Protein AF-A0A0Q8PP87-F1 (afdb_monomer_lite)

Secondary structure (DSSP, 8-state):
-HHHHHHHHHHTT------S--PPPPEEEEEE-TT-PEEEEEE----PPP------SEEEEEHHHHHSTTHHHHHHHHHHHHHHTTPEEEEE----GGG--SHHHHHHHHHHHHHT-SEE---THHHHHHHHHHHHHHHHHTSTT-PPPPHHHHHHHHH-

Radius of gyration: 19.59 Å; chains: 1; bounding box: 60×40×49 Å

Structure (mmCIF, N/CA/C/O backbone):
data_AF-A0A0Q8PP87-F1
#
_entry.id   AF-A0A0Q8PP87-F1
#
loop_
_atom_site.group_PDB
_atom_site.id
_atom_site.type_symbol
_atom_site.label_atom_id
_atom_site.label_alt_id
_atom_site.label_comp_id
_atom_site.label_asym_id
_atom_site.label_entity_id
_atom_site.label_seq_id
_atom_site.pdbx_PDB_ins_code
_atom_site.Cartn_x
_atom_site.Cartn_y
_atom_site.Cartn_z
_atom_site.occupancy
_atom_site.B_iso_or_equiv
_atom_site.auth_seq_id
_atom_site.auth_comp_id
_atom_site.auth_asym_id
_atom_site.auth_atom_id
_atom_site.pdbx_PDB_model_num
ATOM 1 N N . MET A 1 1 ? -18.058 13.492 -3.320 1.00 86.31 1 MET A N 1
ATOM 2 C CA . MET A 1 1 ? -17.507 12.148 -3.613 1.00 86.31 1 MET A CA 1
ATOM 3 C C . MET A 1 1 ? -17.195 11.383 -2.327 1.00 86.31 1 MET A C 1
ATOM 5 O O . MET A 1 1 ? -17.739 10.303 -2.150 1.00 86.31 1 MET A O 1
ATOM 9 N N . GLY A 1 2 ? -16.408 11.940 -1.399 1.00 90.06 2 GLY A N 1
ATOM 10 C CA . GLY A 1 2 ? -16.065 11.284 -0.126 1.00 90.06 2 GLY A CA 1
ATOM 11 C C . GLY A 1 2 ? -17.263 10.808 0.704 1.00 90.06 2 GLY A C 1
ATOM 12 O O . GLY A 1 2 ? -17.247 9.681 1.194 1.00 90.06 2 GLY A O 1
ATOM 13 N N . ASP A 1 3 ? -18.342 11.594 0.779 1.00 91.56 3 ASP A N 1
ATOM 14 C CA . ASP A 1 3 ? -19.563 11.179 1.487 1.00 91.56 3 ASP A CA 1
ATOM 15 C C . ASP A 1 3 ? -20.239 9.959 0.856 1.00 91.56 3 ASP A C 1
ATOM 17 O O . ASP A 1 3 ? -20.751 9.107 1.578 1.00 91.56 3 ASP A O 1
ATOM 21 N N . LEU A 1 4 ? -20.183 9.822 -0.475 1.00 94.62 4 LEU A N 1
ATOM 22 C CA . LEU A 1 4 ? -20.712 8.649 -1.178 1.00 94.62 4 LEU A CA 1
ATOM 23 C C . LEU A 1 4 ? -19.906 7.395 -0.826 1.00 94.62 4 LEU A C 1
ATOM 25 O O . LEU A 1 4 ? -20.490 6.357 -0.524 1.00 94.62 4 LEU A O 1
ATOM 29 N N . ILE A 1 5 ? -18.572 7.501 -0.791 1.00 93.88 5 ILE A N 1
ATOM 30 C CA . ILE A 1 5 ? -17.685 6.400 -0.381 1.00 93.88 5 ILE A CA 1
ATOM 31 C C . ILE A 1 5 ? -17.968 6.013 1.074 1.00 93.88 5 ILE A C 1
ATOM 33 O O . ILE A 1 5 ? -18.137 4.834 1.387 1.00 93.88 5 ILE A O 1
ATOM 37 N N . ARG A 1 6 ? -18.079 7.000 1.970 1.00 93.88 6 ARG A N 1
ATOM 38 C CA . ARG A 1 6 ? -18.366 6.771 3.391 1.00 93.88 6 ARG A CA 1
ATOM 39 C C . ARG A 1 6 ? -19.735 6.125 3.597 1.00 93.88 6 ARG A C 1
ATOM 41 O O . ARG A 1 6 ? -19.846 5.198 4.397 1.00 93.88 6 ARG A O 1
ATOM 48 N N . ALA A 1 7 ? -20.763 6.597 2.893 1.00 95.94 7 ALA A N 1
ATOM 49 C CA . ALA A 1 7 ? -22.103 6.023 2.944 1.00 95.94 7 ALA A CA 1
ATOM 50 C C . ALA A 1 7 ? -22.102 4.574 2.444 1.00 95.94 7 ALA A C 1
ATOM 52 O O . ALA A 1 7 ? -22.665 3.705 3.107 1.00 95.94 7 ALA A O 1
ATOM 53 N N . HIS A 1 8 ? -21.403 4.298 1.341 1.00 97.19 8 HIS A N 1
ATOM 54 C CA . HIS A 1 8 ? -21.268 2.947 0.807 1.00 97.19 8 HIS A CA 1
ATOM 55 C C . HIS A 1 8 ? -20.576 2.000 1.800 1.00 97.19 8 HIS A C 1
ATOM 57 O O . HIS A 1 8 ? -21.132 0.954 2.134 1.00 97.19 8 HI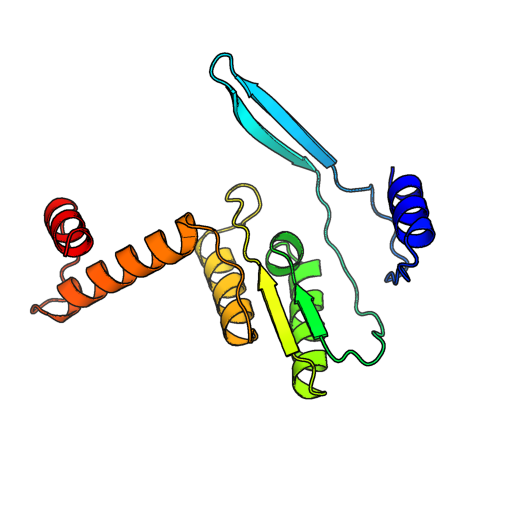S A O 1
ATOM 63 N N . LEU A 1 9 ? -19.423 2.395 2.351 1.00 96.38 9 LEU A N 1
ATOM 64 C CA . LEU A 1 9 ? -18.703 1.613 3.364 1.00 96.38 9 LEU A CA 1
ATOM 65 C C . LEU A 1 9 ? -19.585 1.320 4.585 1.00 96.38 9 LEU A C 1
ATOM 67 O O . LEU A 1 9 ? -19.705 0.170 5.006 1.00 96.38 9 LEU A O 1
ATOM 71 N N . ARG A 1 10 ? -20.272 2.338 5.112 1.00 96.81 10 ARG A N 1
ATOM 72 C CA . ARG A 1 10 ? -21.193 2.175 6.246 1.00 96.81 10 ARG A CA 1
ATOM 73 C C . ARG A 1 10 ? -22.365 1.252 5.916 1.00 96.81 10 ARG A C 1
ATOM 75 O O . ARG A 1 10 ? -22.730 0.436 6.754 1.00 96.81 10 ARG A O 1
ATOM 82 N N . SER A 1 11 ? -22.919 1.336 4.703 1.00 97.50 11 SER A N 1
ATOM 83 C CA . SER A 1 11 ? -23.997 0.440 4.254 1.00 97.50 11 SER A CA 1
ATOM 84 C C . SER A 1 11 ? -23.562 -1.028 4.197 1.00 97.50 11 SER A C 1
ATOM 86 O O . SER A 1 11 ? -24.375 -1.918 4.420 1.00 97.50 11 SER A O 1
ATOM 88 N N . ALA A 1 12 ? -22.266 -1.278 3.986 1.00 97.62 12 ALA A N 1
ATOM 89 C CA . ALA A 1 12 ? -21.656 -2.604 4.029 1.00 97.62 12 ALA A CA 1
ATOM 90 C C . ALA A 1 12 ? -21.232 -3.040 5.450 1.00 97.62 12 ALA A C 1
ATOM 92 O O . ALA A 1 12 ? -20.561 -4.057 5.605 1.00 97.62 12 ALA A O 1
ATOM 93 N N . GLY A 1 13 ? -21.584 -2.274 6.490 1.00 97.12 13 GLY A N 1
ATOM 94 C CA . GLY A 1 13 ? -21.220 -2.568 7.879 1.00 97.12 13 GLY A CA 1
ATOM 95 C C . GLY A 1 13 ? -19.778 -2.207 8.249 1.00 97.12 13 GLY A C 1
ATOM 96 O O . GLY A 1 13 ? -19.284 -2.654 9.283 1.00 97.12 13 GLY A O 1
ATOM 97 N N . VAL A 1 14 ? -19.084 -1.405 7.432 1.00 97.00 14 VAL A N 1
ATOM 98 C CA . VAL A 1 14 ? -17.709 -0.971 7.715 1.00 97.00 14 VAL A CA 1
ATOM 99 C C . VAL A 1 14 ? -17.712 0.250 8.633 1.00 97.00 14 VAL A C 1
ATOM 101 O O . VAL A 1 14 ? -18.225 1.320 8.288 1.00 97.00 14 VAL A O 1
ATOM 104 N N . SER A 1 15 ? -17.058 0.114 9.786 1.00 93.81 15 SER A N 1
ATOM 105 C CA . SER A 1 15 ? -16.717 1.241 10.654 1.00 93.81 15 SER A CA 1
ATOM 106 C C . SER A 1 15 ? -15.573 2.045 10.041 1.00 93.81 15 SER A C 1
ATOM 108 O O . SER A 1 15 ? -14.454 1.553 9.912 1.00 93.81 15 SER A O 1
ATOM 110 N N . VAL A 1 16 ? -15.853 3.293 9.666 1.00 91.88 16 VAL A N 1
ATOM 111 C CA . VAL A 1 16 ? -14.859 4.207 9.088 1.00 91.88 16 VAL A CA 1
ATOM 112 C C . VAL A 1 16 ? -14.281 5.089 10.188 1.00 91.88 16 VAL A C 1
ATOM 114 O O . VAL A 1 16 ? -14.998 5.926 10.737 1.00 91.88 16 VAL A O 1
ATOM 117 N N . LEU A 1 17 ? -12.990 4.918 10.466 1.00 90.19 17 LEU A N 1
ATOM 118 C CA . LEU A 1 17 ? -12.210 5.772 11.361 1.00 90.19 17 LEU A CA 1
ATOM 119 C C . LEU A 1 17 ? -11.422 6.793 10.535 1.00 90.19 17 LEU A C 1
ATOM 121 O O . LEU A 1 17 ? -10.900 6.455 9.473 1.00 90.19 17 LEU A O 1
ATOM 125 N N . THR A 1 18 ? -11.358 8.034 11.009 1.00 88.56 18 THR A N 1
ATOM 126 C CA . THR A 1 18 ? -10.627 9.136 10.367 1.00 88.56 18 THR A CA 1
ATOM 127 C C . THR A 1 18 ? -9.828 9.919 11.398 1.00 88.56 18 THR A C 1
ATOM 129 O O . THR A 1 18 ? -10.108 9.834 12.588 1.00 88.56 18 THR A O 1
ATOM 132 N N . ASP A 1 19 ? -8.858 10.700 10.937 1.00 88.25 19 ASP A N 1
ATOM 133 C CA . ASP A 1 19 ? -8.069 11.662 11.723 1.00 88.25 19 ASP A CA 1
ATOM 134 C C . ASP A 1 19 ? -8.680 13.084 11.708 1.00 88.25 19 ASP A C 1
ATOM 136 O O . ASP A 1 19 ? -7.990 14.100 11.871 1.00 88.25 19 ASP A O 1
ATOM 140 N N . ASP A 1 20 ? -9.986 13.131 11.430 1.00 86.19 20 ASP A N 1
ATOM 141 C CA . ASP A 1 20 ? -10.839 14.312 11.280 1.00 86.19 20 ASP A CA 1
ATOM 142 C C . ASP A 1 20 ? -10.367 15.337 10.233 1.00 86.19 20 ASP A C 1
ATOM 144 O O . ASP A 1 20 ? -10.883 16.454 10.165 1.00 86.19 20 ASP A O 1
ATOM 148 N N . GLN A 1 21 ? -9.417 14.963 9.369 1.00 85.62 21 GLN A N 1
ATOM 149 C CA . GLN A 1 21 ? -9.111 15.718 8.158 1.00 85.62 21 GLN A CA 1
ATOM 150 C C . GLN A 1 21 ? -10.198 15.476 7.098 1.00 85.62 21 GLN A C 1
ATOM 152 O O . GLN A 1 21 ? -10.802 14.403 7.015 1.00 85.62 21 GLN A O 1
ATOM 157 N N . ALA A 1 22 ? -10.420 16.478 6.248 1.00 85.44 22 ALA A N 1
ATOM 158 C CA . ALA A 1 22 ? -11.335 16.387 5.113 1.00 85.44 22 ALA A CA 1
ATOM 159 C C . ALA A 1 22 ? -10.724 17.007 3.840 1.00 85.44 22 ALA A C 1
ATOM 161 O O . ALA A 1 22 ? -11.296 17.954 3.294 1.00 85.44 22 ALA A O 1
ATOM 162 N N . PRO A 1 23 ? -9.557 16.519 3.366 1.00 87.88 23 PRO A N 1
ATOM 163 C CA . PRO A 1 23 ? -9.014 16.961 2.089 1.00 87.88 23 PRO A CA 1
ATOM 164 C C . PRO A 1 23 ? -9.946 16.542 0.937 1.00 87.88 23 PRO A C 1
ATOM 166 O O . PRO A 1 23 ? -10.823 15.680 1.117 1.00 87.88 23 PRO A O 1
ATOM 169 N N . PRO A 1 24 ? -9.773 17.121 -0.266 1.00 91.19 24 PRO A N 1
ATOM 170 C CA . PRO A 1 24 ? -10.479 16.667 -1.455 1.00 91.19 24 PRO A CA 1
ATOM 171 C C . PRO A 1 24 ? -10.357 15.151 -1.628 1.00 91.19 24 PRO A C 1
ATOM 173 O O . PRO A 1 24 ? -9.302 14.557 -1.421 1.00 91.19 24 PRO A O 1
ATOM 176 N N . THR A 1 25 ? -11.462 14.504 -2.000 1.00 91.56 25 THR A N 1
ATOM 177 C CA . THR A 1 25 ? -11.457 13.053 -2.222 1.00 91.56 25 THR A CA 1
ATOM 178 C C . THR A 1 25 ? -10.500 12.715 -3.367 1.00 91.56 25 THR A C 1
ATOM 180 O O . THR A 1 25 ? -10.686 13.286 -4.443 1.00 91.56 25 THR A O 1
ATOM 183 N N . PRO A 1 26 ? -9.546 11.782 -3.179 1.00 91.88 26 PRO A N 1
ATOM 184 C CA . PRO A 1 26 ? -8.634 11.375 -4.238 1.00 91.88 26 PRO A CA 1
ATOM 185 C C . PRO A 1 26 ? -9.369 10.934 -5.506 1.00 91.88 26 PRO A C 1
ATOM 187 O O . PRO A 1 26 ? -10.364 10.204 -5.430 1.00 91.88 26 PRO A O 1
ATOM 190 N N . THR A 1 27 ? -8.867 11.347 -6.668 1.00 92.50 27 THR A N 1
ATOM 191 C CA . THR A 1 27 ? -9.399 10.947 -7.975 1.00 92.50 27 THR A CA 1
ATOM 192 C C . THR A 1 27 ? -8.317 10.310 -8.839 1.00 92.50 27 THR A C 1
ATOM 194 O O . THR A 1 27 ? -7.127 10.607 -8.726 1.00 92.50 27 THR A O 1
ATOM 197 N N . ALA A 1 28 ? -8.752 9.400 -9.706 1.00 89.94 28 ALA A N 1
ATOM 198 C CA . ALA A 1 28 ? -7.933 8.807 -10.748 1.00 89.94 28 ALA A CA 1
ATOM 199 C C . ALA A 1 28 ? -8.701 8.905 -12.066 1.00 89.94 28 ALA A C 1
ATOM 201 O O . ALA A 1 28 ? -9.839 8.438 -12.151 1.00 89.94 28 ALA A O 1
ATOM 202 N N . ILE A 1 29 ? -8.090 9.520 -13.071 1.00 90.12 29 ILE A N 1
ATOM 203 C CA . ILE A 1 29 ? -8.619 9.590 -14.431 1.00 90.12 29 ILE A CA 1
ATOM 204 C C . ILE A 1 29 ? -7.912 8.509 -15.238 1.00 90.12 29 ILE A C 1
ATOM 206 O O . ILE A 1 29 ? -6.686 8.407 -15.216 1.00 90.12 29 ILE A O 1
ATOM 210 N N . VAL A 1 30 ? -8.699 7.681 -15.920 1.00 90.44 30 VAL A N 1
ATOM 211 C CA . VAL A 1 30 ? -8.193 6.613 -16.781 1.00 90.44 30 VAL A CA 1
ATOM 212 C C . VAL A 1 30 ? -8.549 6.949 -18.217 1.00 90.44 30 VAL A C 1
ATOM 214 O O . VAL A 1 30 ? -9.728 7.090 -18.541 1.00 90.44 30 VAL A O 1
ATOM 217 N N . THR A 1 31 ? -7.536 7.036 -19.071 1.00 90.88 31 THR A N 1
ATOM 218 C CA . THR A 1 31 ? -7.696 7.246 -20.512 1.00 90.88 31 THR A CA 1
ATOM 219 C C . THR A 1 31 ? -7.257 5.985 -21.235 1.00 90.88 31 THR A C 1
ATOM 221 O O . THR A 1 31 ? -6.180 5.462 -20.962 1.00 90.88 31 THR A O 1
ATOM 224 N N . LEU A 1 32 ? -8.090 5.486 -22.145 1.00 92.75 32 LEU A N 1
ATOM 225 C CA . LEU A 1 32 ? -7.776 4.323 -22.973 1.00 92.75 32 LEU A CA 1
ATOM 226 C C . LEU A 1 32 ? -7.384 4.792 -24.376 1.00 92.75 32 LEU A C 1
ATOM 228 O O . LEU A 1 32 ? -8.078 5.631 -24.951 1.00 92.75 32 LEU A O 1
ATOM 232 N N . ASP A 1 33 ? -6.289 4.262 -24.918 1.00 90.75 33 ASP A N 1
ATOM 233 C CA . ASP A 1 33 ? -5.944 4.456 -26.329 1.00 90.75 33 ASP A CA 1
ATOM 234 C C . ASP A 1 33 ? -6.768 3.529 -27.250 1.00 90.75 33 ASP A C 1
ATOM 236 O O . ASP A 1 33 ? -7.508 2.652 -26.796 1.00 90.75 33 ASP A O 1
ATOM 240 N N . GLU A 1 34 ? -6.622 3.695 -28.567 1.00 90.25 34 GLU A N 1
ATOM 241 C CA . GLU A 1 34 ? -7.315 2.881 -29.583 1.00 90.25 34 GLU A CA 1
ATOM 242 C C . GLU A 1 34 ? -6.988 1.376 -29.504 1.00 90.25 34 GLU A C 1
ATOM 244 O O . GLU A 1 34 ? -7.701 0.552 -30.077 1.00 90.25 34 GLU A O 1
ATOM 249 N N . ARG A 1 35 ? -5.915 0.999 -28.798 1.00 90.88 35 ARG A N 1
ATOM 250 C CA . ARG A 1 35 ? -5.475 -0.388 -28.582 1.00 90.88 35 ARG A CA 1
ATOM 251 C C . ARG A 1 35 ? -5.916 -0.935 -27.220 1.00 90.88 35 ARG A C 1
ATOM 253 O O . ARG A 1 35 ? -5.611 -2.086 -26.908 1.00 90.88 35 ARG A O 1
ATOM 260 N N . GLY A 1 36 ? -6.631 -0.141 -26.420 1.00 83.44 36 GLY A N 1
ATOM 261 C CA . GLY A 1 36 ? -7.069 -0.495 -25.071 1.00 83.44 36 GLY A CA 1
ATOM 262 C C . GLY A 1 36 ? -5.990 -0.338 -23.994 1.00 83.44 36 GLY A C 1
ATOM 263 O O . GLY A 1 36 ? -6.193 -0.800 -22.869 1.00 83.44 36 GLY A O 1
ATOM 264 N N . SER A 1 37 ? -4.856 0.301 -24.296 1.00 85.75 37 SER A N 1
ATOM 265 C CA . SER A 1 37 ? -3.831 0.608 -23.293 1.00 85.75 37 SER A CA 1
ATOM 266 C C . SER A 1 37 ? -4.318 1.733 -22.384 1.00 85.75 37 SER A C 1
ATOM 268 O O . SER A 1 37 ? -4.782 2.766 -22.861 1.00 85.75 37 SER A O 1
ATOM 270 N N . ALA A 1 38 ? -4.185 1.549 -21.071 1.00 85.38 38 ALA A N 1
ATOM 271 C CA . ALA A 1 38 ? -4.633 2.521 -20.080 1.00 85.38 38 ALA A CA 1
ATOM 272 C C . ALA A 1 38 ? -3.504 3.461 -19.632 1.00 85.38 38 ALA A C 1
ATOM 274 O O . ALA A 1 38 ? -2.480 3.008 -19.116 1.00 85.38 38 ALA A O 1
ATOM 275 N N . ALA A 1 39 ? -3.734 4.767 -19.763 1.00 83.44 39 ALA A N 1
ATOM 276 C CA . ALA A 1 39 ? -2.985 5.826 -19.099 1.00 83.44 39 ALA A CA 1
ATOM 277 C C . ALA A 1 39 ? -3.751 6.297 -17.857 1.00 83.44 39 ALA A C 1
ATOM 279 O O . ALA A 1 39 ? -4.982 6.353 -17.864 1.00 83.44 39 ALA A O 1
ATOM 280 N N . TYR A 1 40 ? -3.021 6.628 -16.793 1.00 82.94 40 TYR A N 1
ATOM 281 C CA . TYR A 1 40 ? -3.597 7.014 -15.509 1.00 82.94 40 TYR A CA 1
ATOM 282 C C . TYR A 1 40 ? -3.044 8.361 -15.065 1.00 82.94 40 TYR A C 1
ATOM 284 O O . TYR A 1 40 ? -1.828 8.541 -15.013 1.00 82.94 40 TYR A O 1
ATOM 292 N N . GLU A 1 41 ? -3.939 9.260 -14.682 1.00 87.19 41 GLU A N 1
ATOM 293 C CA . GLU A 1 41 ? -3.618 10.517 -14.014 1.00 87.19 41 GLU A CA 1
ATOM 294 C C . GLU A 1 41 ? -4.249 10.504 -12.622 1.00 87.19 41 GLU A C 1
ATOM 296 O O . GLU A 1 41 ? -5.404 10.105 -12.456 1.00 87.19 41 GLU A O 1
ATOM 301 N N . PHE A 1 42 ? -3.486 10.901 -11.609 1.00 87.81 42 PHE A N 1
ATOM 302 C CA . PHE A 1 42 ? -3.889 10.794 -10.214 1.00 87.81 42 PHE A CA 1
ATOM 303 C C . PHE A 1 42 ? -3.833 12.161 -9.539 1.00 87.81 42 PHE A C 1
ATOM 305 O O . PHE A 1 42 ? -2.788 12.806 -9.537 1.00 87.81 42 PHE A O 1
ATOM 312 N N . ALA A 1 43 ? -4.933 12.563 -8.903 1.00 90.00 43 ALA A N 1
ATOM 313 C CA . ALA A 1 43 ? -4.965 13.692 -7.982 1.00 90.00 43 ALA A CA 1
ATOM 314 C C . ALA A 1 43 ? -5.224 13.143 -6.577 1.00 90.00 43 ALA A C 1
ATOM 316 O O . ALA A 1 43 ? -6.353 12.798 -6.219 1.00 90.00 43 ALA A O 1
ATOM 317 N N . ILE A 1 44 ? -4.148 12.982 -5.806 1.00 89.44 44 ILE A N 1
ATOM 318 C CA . ILE A 1 44 ? -4.172 12.327 -4.497 1.00 89.44 44 ILE A CA 1
ATOM 319 C C . ILE A 1 44 ? -3.408 13.189 -3.504 1.00 89.44 44 ILE A C 1
ATOM 321 O O . ILE A 1 44 ? -2.236 13.489 -3.708 1.00 89.44 44 ILE A O 1
ATOM 325 N N . GLU A 1 45 ? -4.066 13.516 -2.398 1.00 89.25 45 GLU A N 1
ATOM 326 C CA . GLU A 1 45 ? -3.423 14.027 -1.196 1.00 89.25 45 GLU A CA 1
ATOM 327 C C . GLU A 1 45 ? -3.502 12.946 -0.115 1.00 89.25 45 GLU A C 1
ATOM 329 O O . GLU A 1 45 ? -4.572 12.384 0.139 1.00 89.25 45 GLU A O 1
ATOM 334 N N . TRP A 1 46 ? -2.365 12.625 0.503 1.00 90.81 46 TRP A N 1
ATOM 335 C CA . TRP A 1 46 ? -2.292 11.640 1.577 1.00 90.81 46 TRP A CA 1
ATOM 336 C C . TRP A 1 46 ? -1.505 12.192 2.765 1.00 90.81 46 TRP A C 1
ATOM 338 O O . TRP A 1 46 ? -0.278 12.228 2.770 1.00 90.81 46 TRP A O 1
ATOM 348 N N . SER A 1 47 ? -2.244 12.620 3.786 1.00 91.50 47 SER A N 1
ATOM 349 C CA . SER A 1 47 ? -1.729 13.373 4.934 1.00 91.50 47 SER A CA 1
ATOM 350 C C . SER A 1 47 ? -2.215 12.811 6.276 1.00 91.50 47 SER A C 1
ATOM 352 O O . SER A 1 47 ? -2.379 13.554 7.239 1.00 91.50 47 SER A O 1
ATOM 354 N N . LEU A 1 48 ? -2.428 11.487 6.346 1.00 91.62 48 LEU A N 1
ATOM 355 C CA . LEU A 1 48 ? -2.923 10.802 7.544 1.00 91.62 48 LEU A CA 1
ATOM 356 C C . LEU A 1 48 ? -2.116 11.186 8.791 1.00 91.62 48 LEU A C 1
ATOM 358 O O . LEU A 1 48 ? -0.917 10.901 8.901 1.00 91.62 48 LEU A O 1
ATOM 362 N N . ARG A 1 49 ? -2.806 11.781 9.760 1.00 91.50 49 ARG A N 1
ATOM 363 C CA . ARG A 1 49 ? -2.276 12.075 11.090 1.00 91.50 49 ARG A CA 1
ATOM 364 C C . ARG A 1 49 ? -2.493 10.892 12.021 1.00 91.50 49 ARG A C 1
ATOM 366 O O . ARG A 1 49 ? -3.275 9.981 11.754 1.00 91.50 49 ARG A O 1
ATOM 373 N N . GLN A 1 50 ? -1.754 10.894 13.126 1.00 84.31 50 GLN A N 1
ATOM 374 C CA . GLN A 1 50 ? -1.844 9.834 14.120 1.00 84.31 50 GLN A CA 1
ATOM 375 C C . GLN A 1 50 ? -3.287 9.695 14.618 1.00 84.31 50 GLN A C 1
ATOM 377 O O . GLN A 1 50 ? -3.882 10.657 15.097 1.00 84.31 50 GLN A O 1
ATOM 382 N N . ALA A 1 51 ? -3.823 8.482 14.515 1.00 78.38 51 ALA A N 1
ATOM 383 C CA . ALA A 1 51 ? -5.176 8.150 14.926 1.00 78.38 51 ALA A CA 1
ATOM 384 C C . ALA A 1 51 ? -5.146 6.958 15.885 1.00 78.38 51 ALA A C 1
ATOM 386 O O . ALA A 1 51 ? -4.340 6.039 15.724 1.00 78.38 51 ALA A O 1
ATOM 387 N N . ALA A 1 52 ? -6.034 6.961 16.878 1.00 82.56 52 ALA A N 1
ATOM 388 C CA . ALA A 1 52 ? -6.231 5.799 17.732 1.00 82.56 52 ALA A CA 1
ATOM 389 C C . ALA A 1 52 ? -6.934 4.697 16.929 1.00 82.56 52 ALA A C 1
ATOM 391 O O . ALA A 1 52 ? -8.031 4.899 16.405 1.00 82.56 52 ALA A O 1
ATOM 392 N N . VAL A 1 53 ? -6.304 3.527 16.840 1.00 87.00 53 VAL A N 1
ATOM 393 C CA . VAL A 1 53 ? -6.857 2.357 16.151 1.00 87.00 53 VAL A CA 1
ATOM 394 C C . VAL A 1 53 ? -7.250 1.319 17.206 1.00 87.00 53 VAL A C 1
ATOM 396 O O . VAL A 1 53 ? -6.458 1.059 18.116 1.00 87.00 53 VAL A O 1
ATOM 399 N N . PRO A 1 54 ? -8.455 0.723 17.135 1.00 90.12 54 PRO A N 1
ATOM 400 C CA . PRO A 1 54 ? -8.834 -0.343 18.052 1.00 90.12 54 PRO A CA 1
ATOM 401 C C . PRO A 1 54 ? -7.920 -1.568 17.878 1.00 90.12 54 PRO A C 1
ATOM 403 O O . PRO A 1 54 ? -7.349 -1.767 16.801 1.00 90.12 54 PRO A O 1
ATOM 406 N N . PRO A 1 55 ? -7.806 -2.434 18.901 1.00 91.69 55 PRO A N 1
ATOM 407 C CA . PRO A 1 55 ? -7.098 -3.700 18.764 1.00 91.69 55 PRO A CA 1
ATOM 408 C C . PRO A 1 55 ? -7.628 -4.505 17.573 1.00 91.69 55 PRO A C 1
ATOM 410 O O . PRO A 1 55 ? -8.839 -4.643 17.391 1.00 91.69 55 PRO A O 1
ATOM 413 N N . ALA A 1 56 ? -6.718 -5.062 16.777 1.00 94.75 56 ALA A N 1
ATOM 414 C CA . ALA A 1 56 ? -7.059 -5.834 15.592 1.00 94.75 56 ALA A CA 1
ATOM 415 C C . ALA A 1 56 ? -6.247 -7.129 15.547 1.00 94.75 56 ALA A C 1
ATOM 417 O O . ALA A 1 56 ? -5.050 -7.138 15.817 1.00 94.75 56 ALA A O 1
ATOM 418 N N . ARG A 1 57 ? -6.894 -8.234 15.162 1.00 97.50 57 ARG A N 1
ATOM 419 C CA . ARG A 1 57 ? -6.208 -9.517 14.929 1.00 97.50 57 ARG A CA 1
ATOM 420 C C . ARG A 1 57 ? -5.483 -9.547 13.581 1.00 97.50 57 ARG A C 1
ATOM 422 O O . ARG A 1 57 ? -4.486 -10.248 13.435 1.00 97.50 57 ARG A O 1
ATOM 429 N N . TYR A 1 58 ? -5.983 -8.783 12.613 1.00 97.56 58 TYR A N 1
ATOM 430 C CA . TYR A 1 58 ? -5.451 -8.686 11.258 1.00 97.56 58 TYR A CA 1
ATOM 431 C C . TYR A 1 58 ? -5.419 -7.225 10.820 1.00 97.56 58 TYR A C 1
ATOM 433 O O . TYR A 1 58 ? -6.357 -6.479 11.096 1.00 97.56 58 TYR A O 1
ATOM 441 N N . VAL A 1 59 ? -4.369 -6.835 10.105 1.00 96.31 59 VAL A N 1
ATOM 442 C CA . VAL A 1 59 ? -4.232 -5.509 9.495 1.00 96.31 59 VAL A CA 1
ATOM 443 C C . VAL A 1 59 ? -3.765 -5.654 8.049 1.00 96.31 59 VAL A C 1
ATOM 445 O O . VAL A 1 59 ? -2.963 -6.534 7.723 1.00 96.31 59 VAL A O 1
ATOM 448 N N . HIS A 1 60 ? -4.297 -4.806 7.171 1.00 96.06 60 HIS A N 1
ATOM 449 C CA . HIS A 1 60 ? -3.916 -4.740 5.766 1.00 96.06 60 HIS A CA 1
ATOM 450 C C . HIS A 1 60 ? -3.428 -3.340 5.409 1.00 96.06 60 HIS A C 1
ATOM 452 O O . HIS A 1 60 ? -4.116 -2.364 5.703 1.00 96.06 60 HIS A O 1
ATOM 458 N N . LEU A 1 61 ? -2.280 -3.255 4.735 1.00 94.12 61 LEU A N 1
ATOM 459 C CA . LEU A 1 61 ? -1.778 -2.018 4.140 1.00 94.12 61 LEU A CA 1
ATOM 460 C C . LEU A 1 61 ? -1.734 -2.149 2.610 1.00 94.12 61 LEU A C 1
ATOM 462 O O . LEU A 1 61 ? -1.178 -3.105 2.064 1.00 94.12 61 LEU A O 1
ATOM 466 N N . GLY A 1 62 ? -2.339 -1.184 1.918 1.00 89.75 62 GLY A N 1
ATOM 467 C CA . GLY A 1 62 ? -2.286 -1.065 0.460 1.00 89.75 62 GLY A CA 1
ATOM 468 C C . GLY A 1 62 ? -1.138 -0.170 -0.016 1.00 89.75 62 GLY A C 1
ATOM 469 O O . GLY A 1 62 ? -0.545 0.564 0.771 1.00 89.75 62 GLY A O 1
ATOM 470 N N . SER A 1 63 ? -0.857 -0.201 -1.320 1.00 81.38 63 SER A N 1
ATOM 471 C CA . SER A 1 63 ? 0.313 0.449 -1.924 1.00 81.38 63 SER A CA 1
ATOM 472 C C . SER A 1 63 ? 0.417 1.949 -1.659 1.00 81.38 63 SER A C 1
ATOM 474 O O . SER A 1 63 ? 1.411 2.402 -1.101 1.00 81.38 63 SER A O 1
ATOM 476 N N . LEU A 1 64 ? -0.616 2.721 -2.001 1.00 84.88 64 LEU A N 1
ATOM 477 C CA . LEU A 1 64 ? -0.594 4.184 -1.890 1.00 84.88 64 LEU A CA 1
ATOM 478 C C . LEU A 1 64 ? -0.333 4.665 -0.467 1.00 84.88 64 LEU A C 1
ATOM 480 O O . LEU A 1 64 ? 0.484 5.554 -0.245 1.00 84.88 64 LEU A O 1
ATOM 484 N N . ALA A 1 65 ? -0.974 4.002 0.493 1.00 85.75 65 ALA A N 1
ATOM 485 C CA . ALA A 1 65 ? -0.812 4.292 1.906 1.00 85.75 65 ALA A CA 1
ATOM 486 C C . ALA A 1 65 ? 0.603 3.984 2.426 1.00 85.75 65 ALA A C 1
ATOM 488 O O . ALA A 1 65 ? 0.933 4.425 3.517 1.00 85.75 65 ALA A O 1
ATOM 489 N N . SER A 1 66 ? 1.426 3.231 1.682 1.00 88.25 66 SER A N 1
ATOM 490 C CA . SER A 1 66 ? 2.777 2.837 2.105 1.00 88.25 66 SER A CA 1
ATOM 491 C C . SER A 1 66 ? 3.908 3.730 1.594 1.00 88.25 66 SER A C 1
ATOM 493 O O . SER A 1 66 ? 4.992 3.681 2.174 1.00 88.25 66 SER A O 1
ATOM 495 N N . VAL A 1 67 ? 3.671 4.545 0.555 1.00 88.62 67 VAL A N 1
ATOM 496 C CA . VAL A 1 67 ? 4.744 5.283 -0.146 1.00 88.62 67 VAL A CA 1
ATOM 497 C C . VAL A 1 67 ? 4.514 6.785 -0.314 1.00 88.62 67 VAL A C 1
ATOM 499 O O . VAL A 1 67 ? 5.486 7.512 -0.474 1.00 88.62 67 VAL A O 1
ATOM 502 N N . LEU A 1 68 ? 3.268 7.272 -0.287 1.00 89.94 68 LEU A N 1
ATOM 503 C CA . LEU A 1 68 ? 3.010 8.708 -0.424 1.00 89.94 68 LEU A CA 1
ATOM 504 C C . LEU A 1 68 ? 3.244 9.425 0.910 1.00 89.94 68 LEU A C 1
ATOM 506 O O . LEU A 1 68 ? 2.515 9.223 1.875 1.00 89.94 68 LEU A O 1
ATOM 510 N N . GLU A 1 69 ? 4.260 10.272 0.991 1.00 90.38 69 GLU A N 1
ATOM 511 C CA . GLU A 1 69 ? 4.498 11.068 2.197 1.00 90.38 69 GLU A CA 1
ATOM 512 C C . GLU A 1 69 ? 3.622 12.336 2.225 1.00 90.38 69 GLU A C 1
ATOM 514 O O . GLU A 1 69 ? 3.274 12.862 1.164 1.00 90.38 69 GLU A O 1
ATOM 519 N N . PRO A 1 70 ? 3.244 12.843 3.420 1.00 91.50 70 PRO A N 1
ATOM 520 C CA . PRO A 1 70 ? 3.654 12.391 4.762 1.00 91.50 70 PRO A CA 1
ATOM 521 C C . PRO A 1 70 ? 2.772 11.292 5.383 1.00 91.50 70 PRO A C 1
ATOM 523 O O . PRO A 1 70 ? 3.080 10.782 6.461 1.00 91.50 70 PRO A O 1
ATOM 526 N N . GLY A 1 71 ? 1.636 10.944 4.769 1.00 93.12 71 GLY A N 1
ATOM 527 C CA . GLY A 1 71 ? 0.708 9.981 5.369 1.00 93.12 71 GLY A CA 1
ATOM 528 C C . GLY A 1 71 ? 1.283 8.563 5.478 1.00 93.12 71 GLY A C 1
ATOM 529 O O . GLY A 1 71 ? 0.844 7.778 6.327 1.00 93.12 71 GLY A O 1
ATOM 530 N N . ALA A 1 72 ? 2.250 8.216 4.626 1.00 93.06 72 ALA A N 1
ATOM 531 C CA . ALA A 1 72 ? 2.872 6.904 4.624 1.00 93.06 72 ALA A CA 1
ATOM 532 C C . ALA A 1 72 ? 3.696 6.630 5.887 1.00 93.06 72 ALA A C 1
ATOM 534 O O . ALA A 1 72 ? 3.555 5.540 6.447 1.00 93.06 72 ALA A O 1
ATOM 535 N N . ASP A 1 73 ? 4.453 7.601 6.413 1.00 93.31 73 ASP A N 1
ATOM 536 C CA . ASP A 1 73 ? 5.131 7.435 7.707 1.00 93.31 73 ASP A CA 1
ATOM 537 C C . ASP A 1 73 ? 4.149 7.055 8.826 1.00 93.31 73 ASP A C 1
ATOM 539 O O . ASP A 1 73 ? 4.351 6.064 9.538 1.00 93.31 73 ASP A O 1
ATOM 543 N N . THR A 1 74 ? 3.035 7.783 8.948 1.00 94.44 74 THR A N 1
ATOM 544 C CA . THR A 1 74 ? 2.011 7.486 9.959 1.00 94.44 74 THR A CA 1
ATOM 545 C C . THR A 1 74 ? 1.438 6.081 9.780 1.00 94.44 74 THR A C 1
ATOM 547 O O . THR A 1 74 ? 1.310 5.339 10.758 1.00 94.44 74 THR A O 1
ATOM 550 N N . ALA A 1 75 ? 1.128 5.680 8.546 1.00 94.06 75 ALA A N 1
ATOM 551 C CA . ALA A 1 75 ? 0.611 4.345 8.265 1.00 94.06 75 ALA A CA 1
ATOM 552 C C . ALA A 1 75 ? 1.620 3.244 8.644 1.00 94.06 75 ALA A C 1
ATOM 554 O O . ALA A 1 75 ? 1.240 2.256 9.281 1.00 94.06 75 ALA A O 1
ATOM 555 N N . ARG A 1 76 ? 2.911 3.425 8.326 1.00 93.75 76 ARG A N 1
ATOM 556 C CA . ARG A 1 76 ? 3.981 2.480 8.695 1.00 93.75 76 ARG A CA 1
ATOM 557 C C . ARG A 1 76 ? 4.183 2.415 10.213 1.00 93.75 76 ARG A C 1
ATOM 559 O O . ARG A 1 76 ? 4.357 1.318 10.753 1.00 93.75 76 ARG A O 1
ATOM 566 N N . ARG A 1 77 ? 4.084 3.539 10.936 1.00 94.06 77 ARG A N 1
ATOM 567 C CA . ARG A 1 77 ? 4.118 3.556 12.415 1.00 94.06 77 ARG A CA 1
ATOM 568 C C . ARG A 1 77 ? 2.955 2.773 13.029 1.00 94.06 77 ARG A C 1
ATOM 570 O O . ARG A 1 77 ? 3.205 1.893 13.854 1.00 94.06 77 ARG A O 1
ATOM 577 N N . LEU A 1 78 ? 1.723 3.010 12.572 1.00 93.31 78 LEU A N 1
ATOM 578 C CA . LEU A 1 78 ? 0.539 2.265 13.025 1.00 93.31 78 LEU A CA 1
ATOM 579 C C . LEU A 1 78 ? 0.665 0.763 12.738 1.00 93.31 78 LEU A C 1
ATOM 581 O O . LEU A 1 78 ? 0.334 -0.069 13.583 1.00 93.31 78 LEU A O 1
ATOM 585 N N . LEU A 1 79 ? 1.205 0.399 11.572 1.00 94.38 79 LEU A N 1
ATOM 586 C CA . LEU A 1 79 ? 1.454 -0.997 11.215 1.00 94.38 79 LEU A CA 1
ATOM 587 C C . LEU A 1 79 ? 2.431 -1.670 12.190 1.00 94.38 79 LEU A C 1
ATOM 589 O O . LEU A 1 79 ? 2.183 -2.791 12.641 1.00 94.38 79 LEU A O 1
ATOM 593 N N . ARG A 1 80 ? 3.525 -0.978 12.549 1.00 94.81 80 ARG A N 1
ATOM 594 C CA . ARG A 1 80 ? 4.503 -1.453 13.542 1.00 94.81 80 ARG A CA 1
ATOM 595 C C . ARG A 1 80 ? 3.866 -1.635 14.919 1.00 94.81 80 ARG A C 1
ATOM 597 O O . ARG A 1 80 ? 4.152 -2.628 15.586 1.00 94.81 80 ARG A O 1
ATOM 604 N N . GLU A 1 81 ? 3.023 -0.703 15.350 1.00 94.69 81 GLU A N 1
ATOM 605 C CA . GLU A 1 81 ? 2.312 -0.780 16.633 1.00 94.69 81 GLU A CA 1
ATOM 606 C C . GLU A 1 81 ? 1.348 -1.970 16.682 1.00 94.69 81 GLU A C 1
ATOM 608 O O . GLU A 1 81 ? 1.430 -2.783 17.604 1.00 94.69 81 GLU A O 1
ATOM 613 N N . LEU A 1 82 ? 0.511 -2.137 15.655 1.00 94.69 82 LEU A N 1
ATOM 614 C CA . LEU A 1 82 ? -0.428 -3.257 15.556 1.00 94.69 82 LEU A CA 1
ATOM 615 C C . LEU A 1 82 ? 0.292 -4.608 15.474 1.00 94.69 82 LEU A C 1
ATOM 617 O O . LEU A 1 82 ? -0.119 -5.578 16.108 1.00 94.69 82 LEU A O 1
ATOM 621 N N . ARG A 1 83 ? 1.410 -4.686 14.743 1.00 95.56 83 ARG A N 1
ATOM 622 C CA . ARG A 1 83 ? 2.230 -5.904 14.711 1.00 95.56 83 ARG A CA 1
ATOM 623 C C . ARG A 1 83 ? 2.769 -6.254 16.098 1.00 95.56 83 ARG A C 1
ATOM 625 O O . ARG A 1 83 ? 2.717 -7.416 16.492 1.00 95.56 83 ARG A O 1
ATOM 632 N N . ARG A 1 84 ? 3.272 -5.268 16.851 1.00 95.44 84 ARG A N 1
ATOM 633 C CA . ARG A 1 84 ? 3.790 -5.482 18.216 1.00 95.44 84 ARG A CA 1
ATOM 634 C C . ARG A 1 84 ? 2.703 -5.912 19.199 1.00 95.44 84 ARG A C 1
ATOM 636 O O . ARG A 1 84 ? 3.013 -6.655 20.124 1.00 95.44 84 ARG A O 1
ATOM 643 N N . SER A 1 85 ? 1.455 -5.490 18.997 1.00 95.12 85 SER A N 1
ATOM 644 C CA . SER A 1 85 ? 0.315 -5.933 19.809 1.00 95.12 85 SER A CA 1
ATOM 645 C C . SER A 1 85 ? -0.258 -7.297 19.394 1.00 95.12 85 SER A C 1
ATOM 647 O O . SER A 1 85 ? -1.216 -7.765 20.005 1.00 95.12 85 SER A O 1
ATOM 649 N N . GLY A 1 86 ? 0.346 -7.966 18.402 1.00 96.38 86 GLY A N 1
ATOM 650 C CA . GLY A 1 86 ? 0.011 -9.334 17.996 1.00 96.38 86 GLY A CA 1
ATOM 651 C C . GLY A 1 86 ? -0.848 -9.447 16.734 1.00 96.38 86 GLY A C 1
ATOM 652 O O . GLY A 1 86 ? -1.294 -10.549 16.407 1.00 96.38 86 GLY A O 1
ATOM 653 N N . ALA A 1 87 ? -1.088 -8.351 16.005 1.00 97.81 87 ALA A N 1
ATOM 654 C CA . ALA A 1 87 ? -1.826 -8.405 14.747 1.00 97.81 87 ALA A CA 1
ATOM 655 C C . ALA A 1 87 ? -1.024 -9.120 13.646 1.00 97.81 87 ALA A C 1
ATOM 657 O O . ALA A 1 87 ? 0.162 -8.856 13.425 1.00 97.81 87 ALA A O 1
ATOM 658 N N . THR A 1 88 ? -1.699 -9.973 12.875 1.00 98.31 88 THR A N 1
ATOM 659 C CA . THR A 1 88 ? -1.158 -10.505 11.620 1.00 98.31 88 THR A CA 1
ATOM 660 C C . THR A 1 88 ? -1.235 -9.433 10.535 1.00 98.31 88 THR A C 1
ATOM 662 O O . THR A 1 88 ? -2.299 -8.887 10.245 1.00 98.31 88 THR A O 1
ATOM 665 N N . VAL A 1 89 ? -0.098 -9.153 9.911 1.00 97.75 89 VAL A N 1
ATOM 666 C CA . VAL A 1 89 ? 0.060 -8.094 8.909 1.00 97.75 89 VAL A CA 1
ATOM 667 C C . VAL A 1 89 ? 0.012 -8.656 7.494 1.00 97.75 89 VAL A C 1
ATOM 669 O O . VAL A 1 89 ? 0.779 -9.561 7.159 1.00 97.75 89 VAL A O 1
ATOM 672 N N . SER A 1 90 ? -0.832 -8.068 6.650 1.00 97.00 90 SER A N 1
ATOM 673 C CA . SER A 1 90 ? -0.816 -8.275 5.204 1.00 97.00 90 SER A CA 1
ATOM 674 C C . SER A 1 90 ? -0.492 -6.979 4.463 1.00 97.00 90 SER A C 1
ATOM 676 O O . SER A 1 90 ? -0.958 -5.905 4.841 1.00 97.00 90 SER A O 1
ATOM 678 N N . TYR A 1 91 ? 0.269 -7.081 3.381 1.00 95.69 91 TYR A N 1
ATOM 679 C CA . TYR A 1 91 ? 0.656 -5.943 2.552 1.00 95.69 91 TYR A CA 1
ATOM 680 C C . TYR A 1 91 ? 0.434 -6.245 1.076 1.00 95.69 91 TYR A C 1
ATOM 682 O O . TYR A 1 91 ? 0.667 -7.361 0.614 1.00 95.69 91 TYR A O 1
ATOM 690 N N . ASN A 1 92 ? -0.033 -5.254 0.325 1.00 92.75 92 ASN A N 1
ATOM 691 C CA . ASN A 1 92 ? -0.147 -5.333 -1.125 1.00 92.75 92 ASN A CA 1
ATOM 692 C C . ASN A 1 92 ?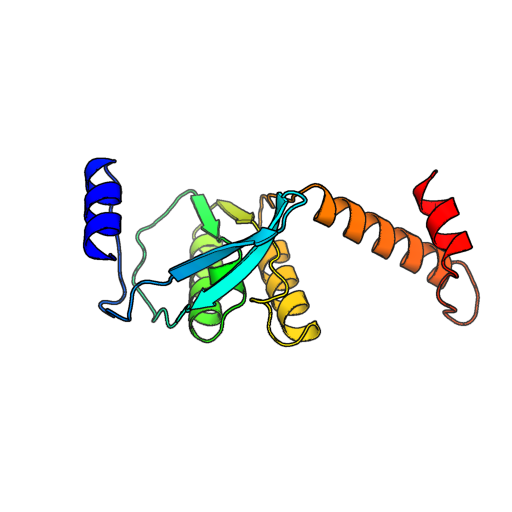 0.605 -4.155 -1.762 1.00 92.75 92 ASN A C 1
ATOM 694 O O . ASN A 1 92 ? 0.041 -3.057 -1.823 1.00 92.75 92 ASN A O 1
ATOM 698 N N . PRO A 1 93 ? 1.835 -4.366 -2.271 1.00 87.19 93 PRO A N 1
ATOM 699 C CA . PRO A 1 93 ? 2.638 -3.300 -2.853 1.00 87.19 93 PRO A CA 1
ATOM 700 C C . PRO A 1 93 ? 2.032 -2.684 -4.108 1.00 87.19 93 PRO A C 1
ATOM 702 O O . PRO A 1 93 ? 2.385 -1.549 -4.394 1.00 87.19 93 PRO A O 1
ATOM 705 N N . ASN A 1 94 ? 1.156 -3.396 -4.844 1.00 84.56 94 ASN A N 1
ATOM 706 C CA . ASN A 1 94 ? 0.443 -2.951 -6.056 1.00 84.56 94 ASN A CA 1
ATOM 707 C C . ASN A 1 94 ? 1.101 -1.747 -6.764 1.00 84.56 94 ASN A C 1
ATOM 709 O O . ASN A 1 94 ? 0.518 -0.659 -6.816 1.00 84.56 94 ASN A O 1
ATOM 713 N N . ILE A 1 95 ? 2.342 -1.941 -7.231 1.00 80.62 95 ILE A N 1
ATOM 714 C CA . ILE A 1 95 ? 3.239 -0.850 -7.629 1.00 80.62 95 ILE A CA 1
ATOM 715 C C . ILE A 1 95 ? 2.592 -0.030 -8.751 1.00 80.62 95 ILE A C 1
ATOM 717 O O . ILE A 1 95 ? 2.038 -0.573 -9.714 1.00 80.62 95 ILE A O 1
ATOM 721 N N . ARG A 1 96 ? 2.645 1.293 -8.612 1.00 79.50 96 ARG A N 1
ATOM 722 C CA . ARG A 1 96 ? 2.195 2.265 -9.613 1.00 79.50 96 ARG A CA 1
ATOM 723 C C . ARG A 1 96 ? 3.309 3.293 -9.773 1.00 79.50 96 ARG A C 1
ATOM 725 O O . ARG A 1 96 ? 3.354 4.206 -8.963 1.00 79.50 96 ARG A O 1
ATOM 732 N N . PRO A 1 97 ? 4.200 3.164 -10.772 1.00 78.56 97 PRO A N 1
ATOM 733 C CA . PRO A 1 97 ? 5.385 4.018 -10.881 1.00 78.56 97 PRO A CA 1
ATOM 734 C C . PRO A 1 97 ? 5.087 5.520 -10.812 1.00 78.56 97 PRO A C 1
ATOM 736 O O . PRO A 1 97 ? 5.830 6.242 -10.174 1.00 78.56 97 PRO A O 1
ATOM 739 N N . ALA A 1 98 ? 3.956 5.971 -11.366 1.00 78.44 98 ALA A N 1
ATOM 740 C CA . ALA A 1 98 ? 3.522 7.372 -11.316 1.00 78.44 98 ALA A CA 1
ATOM 741 C C . ALA A 1 98 ? 3.205 7.909 -9.902 1.00 78.44 98 ALA A C 1
ATOM 743 O O . ALA A 1 98 ? 3.040 9.109 -9.728 1.00 78.44 98 ALA A O 1
ATOM 744 N N . LEU A 1 99 ? 3.057 7.026 -8.914 1.00 76.75 99 LEU A N 1
ATOM 745 C CA . LEU A 1 99 ? 2.719 7.345 -7.521 1.00 76.75 99 LEU A CA 1
ATOM 746 C C . LEU A 1 99 ? 3.879 7.048 -6.567 1.00 76.75 99 LEU A C 1
ATOM 748 O O . LEU A 1 99 ? 3.772 7.280 -5.367 1.00 76.75 99 LEU A O 1
ATOM 752 N N . PHE A 1 100 ? 4.958 6.480 -7.094 1.00 75.50 100 PHE A N 1
ATOM 753 C CA . PHE A 1 100 ? 6.195 6.282 -6.369 1.00 75.50 100 PHE A CA 1
ATOM 754 C C . PHE A 1 100 ? 7.038 7.519 -6.670 1.00 75.50 100 PHE A C 1
ATOM 756 O O . PHE A 1 100 ? 7.117 7.924 -7.827 1.00 75.50 100 PHE A O 1
ATOM 763 N N . GLY A 1 101 ? 7.575 8.159 -5.630 1.00 75.81 101 GLY A N 1
ATOM 764 C CA . GLY A 1 101 ? 8.475 9.300 -5.788 1.00 75.81 101 GLY A CA 1
ATOM 765 C C . GLY A 1 101 ? 9.800 8.867 -6.412 1.00 75.81 101 GLY A C 1
ATOM 766 O O . GLY A 1 101 ? 9.843 8.067 -7.349 1.00 75.81 101 GLY A O 1
ATOM 767 N N . GLU A 1 102 ? 10.909 9.343 -5.856 1.00 82.50 102 GLU A N 1
ATOM 768 C CA . GLU A 1 102 ? 12.210 8.840 -6.279 1.00 82.50 102 GLU A CA 1
ATOM 769 C C . GLU A 1 102 ? 12.290 7.321 -6.086 1.00 82.50 102 GLU A C 1
ATOM 771 O O . GLU A 1 102 ? 11.803 6.744 -5.106 1.00 82.50 102 GLU A O 1
ATOM 776 N N . ARG A 1 103 ? 12.876 6.650 -7.080 1.00 81.25 103 ARG A N 1
ATOM 777 C CA . ARG A 1 103 ? 12.853 5.186 -7.180 1.00 81.25 103 ARG A CA 1
ATOM 778 C C . ARG A 1 103 ? 13.431 4.515 -5.933 1.00 81.25 103 ARG A C 1
ATOM 780 O O . ARG A 1 103 ? 12.921 3.478 -5.519 1.00 81.25 103 ARG A O 1
ATOM 787 N N . GLU A 1 104 ? 14.496 5.081 -5.376 1.00 85.38 104 GLU A N 1
ATOM 788 C CA . GLU A 1 104 ? 15.184 4.543 -4.200 1.00 85.38 104 GLU A CA 1
ATOM 789 C C . GLU A 1 104 ? 14.302 4.611 -2.950 1.00 85.38 104 GLU A C 1
ATOM 791 O O . GLU A 1 104 ? 14.124 3.593 -2.280 1.00 85.38 104 GLU A O 1
ATOM 796 N N . ASP A 1 105 ? 13.654 5.752 -2.707 1.00 84.62 105 ASP A N 1
ATOM 797 C CA . ASP A 1 105 ? 12.747 5.941 -1.570 1.00 84.62 105 ASP A CA 1
ATOM 798 C C . ASP A 1 105 ? 11.546 4.995 -1.651 1.00 84.62 105 ASP A C 1
ATOM 800 O O . ASP A 1 105 ? 11.165 4.346 -0.673 1.00 84.62 105 ASP A O 1
ATOM 804 N N . GLY A 1 106 ? 10.973 4.858 -2.851 1.00 86.44 106 GLY A N 1
ATOM 805 C CA . GLY A 1 106 ? 9.865 3.942 -3.096 1.00 86.44 106 GLY A CA 1
ATOM 806 C C . GLY A 1 106 ? 10.235 2.476 -2.849 1.00 86.44 106 GLY A C 1
ATOM 807 O O . GLY A 1 106 ? 9.427 1.724 -2.298 1.00 86.44 106 GLY A O 1
ATOM 808 N N . ILE A 1 107 ? 11.451 2.062 -3.222 1.00 86.81 107 ILE A N 1
ATOM 809 C CA . ILE A 1 107 ? 11.962 0.712 -2.940 1.00 86.81 107 ILE A CA 1
ATOM 810 C C . ILE A 1 107 ? 12.142 0.520 -1.435 1.00 86.81 107 ILE A C 1
ATOM 812 O O . ILE A 1 107 ? 11.611 -0.450 -0.896 1.00 86.81 107 ILE A O 1
ATOM 816 N N . ALA A 1 108 ? 12.808 1.453 -0.752 1.00 88.94 108 ALA A N 1
ATOM 817 C CA . ALA A 1 108 ? 13.050 1.361 0.686 1.00 88.94 108 ALA A CA 1
ATOM 818 C C . ALA A 1 108 ? 11.737 1.257 1.485 1.00 88.94 108 ALA A C 1
ATOM 820 O O . ALA A 1 108 ? 11.611 0.422 2.384 1.00 88.94 108 ALA A O 1
ATOM 821 N N . ALA A 1 109 ? 10.720 2.040 1.115 1.00 89.12 109 ALA A N 1
ATOM 822 C CA . ALA A 1 109 ? 9.403 1.990 1.750 1.00 89.12 109 ALA A CA 1
ATOM 823 C C . ALA A 1 109 ? 8.685 0.644 1.529 1.00 89.12 109 ALA A C 1
ATOM 825 O O . ALA A 1 109 ? 8.072 0.097 2.455 1.00 89.12 109 ALA A O 1
ATOM 826 N N . VAL A 1 110 ? 8.770 0.082 0.318 1.00 90.19 110 VAL A N 1
ATOM 827 C CA . VAL A 1 110 ? 8.228 -1.253 0.014 1.00 90.19 110 VAL A CA 1
ATOM 828 C C . VAL A 1 110 ? 8.963 -2.327 0.809 1.00 90.19 110 VAL A C 1
ATOM 830 O O . VAL A 1 110 ? 8.307 -3.195 1.386 1.00 90.19 110 VAL A O 1
ATOM 833 N N . GLU A 1 111 ? 10.293 -2.275 0.871 1.00 91.44 111 GLU A N 1
ATOM 834 C CA . GLU A 1 111 ? 11.111 -3.224 1.629 1.00 91.44 111 GLU A CA 1
ATOM 835 C C . GLU A 1 111 ? 10.787 -3.185 3.128 1.00 91.44 111 GLU A C 1
ATOM 837 O O . GLU A 1 111 ? 10.582 -4.246 3.727 1.00 91.44 111 GLU A O 1
ATOM 842 N N . GLU A 1 112 ? 10.628 -1.991 3.717 1.00 93.00 112 GLU A N 1
ATOM 843 C CA . GLU A 1 112 ? 10.168 -1.836 5.1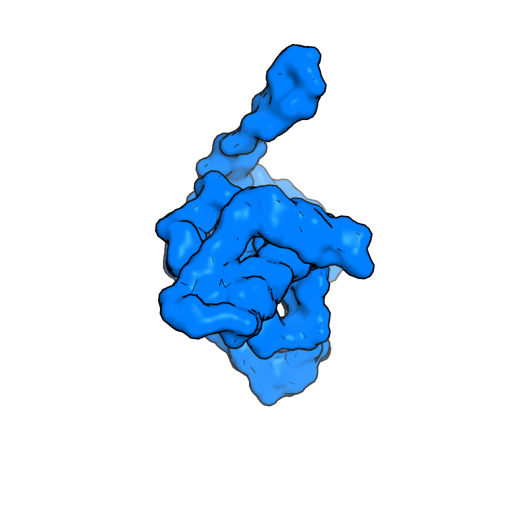07 1.00 93.00 112 GLU A CA 1
ATOM 844 C C . GLU A 1 112 ? 8.812 -2.537 5.304 1.00 93.00 112 GLU A C 1
ATOM 846 O O . GLU A 1 112 ? 8.640 -3.342 6.225 1.00 93.00 112 GLU A O 1
ATOM 851 N N . CYS A 1 113 ? 7.845 -2.289 4.416 1.00 94.12 113 CYS A N 1
ATOM 852 C CA . CYS A 1 113 ? 6.508 -2.874 4.523 1.00 94.12 113 CYS A CA 1
ATOM 853 C C . CYS A 1 113 ? 6.510 -4.397 4.331 1.00 94.12 113 CYS A C 1
ATOM 855 O O . CYS A 1 113 ? 5.782 -5.109 5.030 1.00 94.12 113 CYS A O 1
ATOM 857 N N . VAL A 1 114 ? 7.338 -4.917 3.423 1.00 93.62 114 VAL A N 1
ATOM 858 C CA . VAL A 1 114 ? 7.525 -6.360 3.214 1.00 93.62 114 VAL A CA 1
ATOM 859 C C . VAL A 1 114 ? 8.121 -7.007 4.463 1.00 93.62 114 VAL A C 1
ATOM 861 O O . VAL A 1 114 ? 7.576 -8.006 4.933 1.00 93.62 114 VAL A O 1
ATOM 864 N N . ALA A 1 115 ? 9.158 -6.414 5.061 1.00 93.94 115 ALA A N 1
ATOM 865 C CA . ALA A 1 115 ? 9.763 -6.915 6.297 1.00 93.94 115 ALA A CA 1
ATOM 866 C C . ALA A 1 115 ? 8.770 -6.922 7.478 1.00 93.94 115 ALA A C 1
ATOM 868 O O . ALA A 1 115 ? 8.787 -7.819 8.328 1.00 93.94 115 ALA A O 1
ATOM 869 N N . LEU A 1 116 ? 7.854 -5.951 7.513 1.00 94.81 116 LEU A N 1
ATOM 870 C CA . LEU A 1 116 ? 6.777 -5.864 8.501 1.00 94.81 116 LEU A CA 1
ATOM 871 C C . LEU A 1 116 ? 5.572 -6.761 8.200 1.00 94.81 116 LEU A C 1
ATOM 873 O O . LEU A 1 116 ? 4.664 -6.847 9.034 1.00 94.81 116 LEU A O 1
ATOM 877 N N . SER A 1 117 ? 5.558 -7.488 7.088 1.00 96.31 117 SER A N 1
ATOM 878 C CA . SER A 1 117 ? 4.418 -8.311 6.686 1.00 96.31 117 SER A CA 1
ATOM 879 C C . SER A 1 117 ? 4.581 -9.783 7.040 1.00 96.31 117 SER A C 1
ATOM 881 O O . SER A 1 117 ? 5.684 -10.307 7.143 1.00 96.31 117 SER A O 1
ATOM 883 N N . HIS A 1 118 ? 3.449 -10.453 7.248 1.00 96.38 118 HIS A N 1
ATOM 884 C CA . HIS A 1 118 ? 3.362 -11.915 7.309 1.00 96.38 118 HIS A CA 1
ATOM 885 C C . HIS A 1 118 ? 2.908 -12.475 5.959 1.00 96.38 118 HIS A C 1
ATOM 887 O O . HIS A 1 118 ? 3.318 -13.559 5.561 1.00 96.38 118 HIS A O 1
ATOM 893 N N . VAL A 1 119 ? 2.065 -11.720 5.247 1.00 95.31 119 VAL A N 1
ATOM 894 C CA . VAL A 1 119 ? 1.565 -12.067 3.916 1.00 95.31 119 VAL A CA 1
ATOM 895 C C . VAL A 1 119 ? 1.764 -10.879 2.986 1.00 95.31 119 VAL A C 1
ATOM 897 O O . VAL A 1 119 ? 1.292 -9.782 3.275 1.00 95.31 119 VAL A O 1
ATOM 900 N N . VAL A 1 120 ? 2.418 -11.098 1.847 1.00 93.25 120 VAL A N 1
ATOM 901 C CA . VAL A 1 120 ? 2.548 -10.089 0.790 1.00 93.25 120 VAL A CA 1
ATOM 902 C C . VAL A 1 120 ? 1.759 -10.552 -0.430 1.00 93.25 120 VAL A C 1
ATOM 904 O O . VAL A 1 120 ? 2.051 -11.601 -1.001 1.00 93.25 120 VAL A O 1
ATOM 907 N N . LYS A 1 121 ? 0.747 -9.779 -0.837 1.00 88.69 121 LYS A N 1
ATOM 908 C CA . LYS A 1 121 ? 0.004 -10.021 -2.078 1.00 88.69 121 LYS A CA 1
ATOM 909 C C . LYS A 1 121 ? 0.776 -9.410 -3.239 1.00 88.69 121 LYS A C 1
ATOM 911 O O . LYS A 1 121 ? 0.737 -8.203 -3.446 1.00 88.69 121 LYS A O 1
ATOM 916 N N . ALA A 1 122 ? 1.449 -10.254 -4.001 1.00 80.88 122 ALA A N 1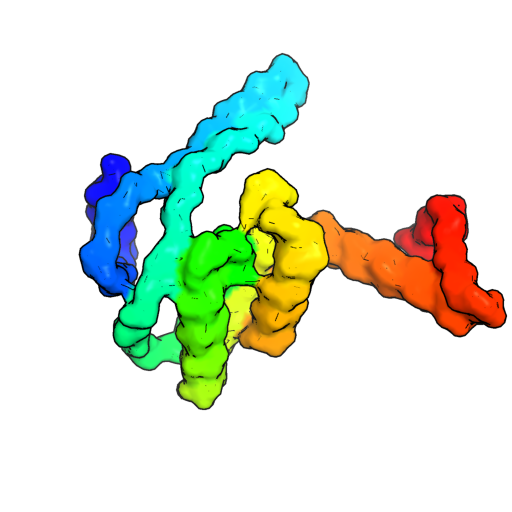
ATOM 917 C CA . ALA A 1 122 ? 2.225 -9.856 -5.162 1.00 80.88 122 ALA A CA 1
ATOM 918 C C . ALA A 1 122 ? 1.452 -10.174 -6.457 1.00 80.88 122 ALA A C 1
ATOM 920 O O . ALA A 1 122 ? 0.875 -11.252 -6.577 1.00 80.88 122 ALA A O 1
ATOM 921 N N . SER A 1 123 ? 1.414 -9.241 -7.413 1.00 77.38 123 SER A N 1
ATOM 922 C CA . SER A 1 123 ? 1.039 -9.545 -8.805 1.00 77.38 123 SER A CA 1
ATOM 923 C C . SER A 1 123 ? 2.210 -10.215 -9.520 1.00 77.38 123 SER A C 1
ATOM 925 O O . SER A 1 123 ? 3.342 -10.002 -9.102 1.00 77.38 123 SER A O 1
ATOM 927 N N . ASP A 1 124 ? 1.980 -10.929 -10.625 1.00 74.44 124 ASP A N 1
ATOM 928 C CA . ASP A 1 124 ? 3.019 -11.689 -11.355 1.00 74.44 124 ASP A CA 1
ATOM 929 C C . ASP A 1 124 ? 4.285 -10.881 -11.693 1.00 74.44 124 ASP A C 1
ATOM 931 O O . ASP A 1 124 ? 5.394 -11.416 -11.710 1.00 74.44 124 ASP A O 1
ATOM 935 N N . SER A 1 125 ? 4.144 -9.569 -11.888 1.00 73.12 125 SER A N 1
ATOM 936 C CA . SER A 1 125 ? 5.261 -8.647 -12.106 1.00 73.12 125 SER A CA 1
ATOM 937 C C . SER A 1 125 ? 6.265 -8.585 -10.946 1.00 73.12 125 SER A C 1
ATOM 939 O O . SER A 1 125 ? 7.454 -8.393 -11.189 1.00 73.12 125 SER A O 1
ATOM 941 N N . VAL A 1 126 ? 5.828 -8.761 -9.695 1.00 75.19 126 VAL A N 1
ATOM 942 C CA . VAL A 1 126 ? 6.692 -8.640 -8.508 1.00 75.19 126 VAL A CA 1
ATOM 943 C C . VAL A 1 126 ? 7.562 -9.890 -8.309 1.00 75.19 126 VAL A C 1
ATOM 945 O O . VAL A 1 126 ? 8.780 -9.729 -8.231 1.00 75.19 126 VAL A O 1
ATOM 948 N N . PRO A 1 127 ? 7.037 -11.134 -8.300 1.00 77.88 127 PRO A N 1
ATOM 949 C CA . PRO A 1 127 ? 7.876 -12.329 -8.284 1.00 77.88 127 PRO A CA 1
ATOM 950 C C . PRO A 1 127 ? 8.807 -12.402 -9.497 1.00 77.88 127 PRO A C 1
ATOM 952 O O . PRO A 1 127 ? 9.956 -12.810 -9.346 1.00 77.88 127 PRO A O 1
ATOM 955 N N . ALA A 1 128 ? 8.358 -11.961 -10.681 1.00 80.12 128 ALA A N 1
ATOM 956 C CA . ALA A 1 128 ? 9.212 -11.893 -11.866 1.00 80.12 128 ALA A CA 1
ATOM 957 C C . ALA A 1 128 ? 10.396 -10.928 -11.672 1.00 80.12 128 ALA A C 1
ATOM 959 O O . ALA A 1 128 ? 11.537 -11.293 -11.959 1.00 80.12 128 ALA A O 1
ATOM 960 N N . ALA A 1 129 ? 10.149 -9.731 -11.126 1.00 79.25 129 ALA A N 1
ATOM 961 C CA . ALA A 1 129 ? 11.203 -8.768 -10.809 1.00 79.25 129 ALA A CA 1
ATOM 962 C C . ALA A 1 129 ? 12.178 -9.302 -9.745 1.00 79.25 129 ALA A C 1
ATOM 964 O O . ALA A 1 129 ? 13.391 -9.183 -9.915 1.00 79.25 129 ALA A O 1
ATOM 965 N N . LEU A 1 130 ? 11.670 -9.946 -8.687 1.00 82.38 130 LEU A N 1
ATOM 966 C CA . LEU A 1 130 ? 12.504 -10.566 -7.650 1.00 82.38 130 LEU A CA 1
ATOM 967 C C . LEU A 1 130 ? 13.362 -11.704 -8.212 1.00 82.38 130 LEU A C 1
ATOM 969 O O . LEU A 1 130 ? 14.548 -11.784 -7.899 1.00 82.38 130 LEU A O 1
ATOM 973 N N . ARG A 1 131 ? 12.801 -12.552 -9.085 1.00 85.81 131 ARG A N 1
ATOM 974 C CA . ARG A 1 131 ? 13.551 -13.622 -9.761 1.00 85.81 131 ARG A CA 1
ATOM 975 C C . ARG A 1 131 ? 14.666 -13.046 -10.636 1.00 85.81 131 ARG A C 1
ATOM 977 O O . ARG A 1 131 ? 15.782 -13.553 -10.595 1.00 85.81 131 ARG A O 1
ATOM 984 N N . ALA A 1 132 ? 14.388 -11.978 -11.386 1.00 86.69 132 ALA A N 1
ATOM 985 C CA . ALA A 1 132 ? 15.391 -11.290 -12.200 1.00 86.69 132 ALA A CA 1
ATOM 986 C C . ALA A 1 132 ? 16.509 -10.683 -11.344 1.00 86.69 132 ALA A C 1
ATOM 988 O O . ALA A 1 132 ? 17.685 -10.882 -11.647 1.00 86.69 132 ALA A O 1
ATOM 989 N N . ALA A 1 133 ? 16.162 -10.009 -10.246 1.00 87.06 133 ALA A N 1
ATOM 990 C CA . ALA A 1 133 ? 17.140 -9.449 -9.318 1.00 87.06 133 ALA A CA 1
ATOM 991 C C . ALA A 1 133 ? 18.014 -10.542 -8.678 1.00 87.06 133 ALA A C 1
ATOM 993 O O . ALA A 1 133 ? 19.238 -10.421 -8.666 1.00 87.06 133 ALA A O 1
ATOM 994 N N . ALA A 1 134 ? 17.407 -11.638 -8.214 1.00 90.56 134 ALA A N 1
ATOM 995 C CA . ALA A 1 134 ? 18.125 -12.765 -7.624 1.00 90.56 134 ALA A CA 1
ATOM 996 C C . ALA A 1 134 ? 19.062 -13.452 -8.633 1.00 90.56 134 ALA A C 1
ATOM 998 O O . ALA A 1 134 ? 20.214 -13.730 -8.302 1.00 90.56 134 ALA A O 1
ATOM 999 N N . ALA A 1 135 ? 18.608 -13.675 -9.871 1.00 91.19 135 ALA A N 1
ATOM 1000 C CA . ALA A 1 135 ? 19.440 -14.236 -10.935 1.00 91.19 135 ALA A CA 1
ATOM 1001 C C . ALA A 1 135 ? 20.626 -13.317 -11.271 1.00 91.19 135 ALA A C 1
ATOM 1003 O O . ALA A 1 135 ? 21.760 -13.782 -11.395 1.00 91.19 135 ALA A O 1
ATOM 1004 N N . ALA A 1 136 ? 20.387 -12.006 -11.358 1.00 90.94 136 ALA A N 1
ATOM 1005 C CA . ALA A 1 136 ? 21.447 -11.042 -11.614 1.00 90.94 136 ALA A CA 1
ATOM 1006 C C . ALA A 1 136 ? 22.481 -10.997 -10.484 1.00 90.94 136 ALA A C 1
ATOM 1008 O O . ALA A 1 136 ? 23.685 -11.014 -10.750 1.00 90.94 136 ALA A O 1
ATOM 1009 N N . ALA A 1 137 ? 22.022 -10.999 -9.230 1.00 90.25 137 ALA A N 1
ATOM 1010 C CA . ALA A 1 137 ? 22.891 -11.065 -8.064 1.00 90.25 137 ALA A CA 1
ATOM 1011 C C . ALA A 1 137 ? 23.726 -12.355 -8.059 1.00 90.25 137 ALA A C 1
ATOM 1013 O O . ALA A 1 137 ? 24.943 -12.278 -7.909 1.00 90.25 137 ALA A O 1
ATOM 1014 N N . ALA A 1 138 ? 23.111 -13.518 -8.306 1.00 91.56 138 ALA A N 1
ATOM 1015 C CA . ALA A 1 138 ? 23.798 -14.809 -8.348 1.00 91.56 138 ALA A CA 1
ATOM 1016 C C . ALA A 1 138 ? 24.945 -14.837 -9.376 1.00 91.56 138 ALA A C 1
ATOM 1018 O O . ALA A 1 138 ? 26.051 -15.258 -9.043 1.00 91.56 138 ALA A O 1
ATOM 1019 N N . ILE A 1 139 ? 24.715 -14.323 -10.591 1.00 89.88 139 ILE A N 1
ATOM 1020 C CA . ILE A 1 139 ? 25.753 -14.215 -11.634 1.00 89.88 139 ILE A CA 1
ATOM 1021 C C . ILE A 1 139 ? 26.859 -13.236 -11.220 1.00 89.88 139 ILE A C 1
ATOM 1023 O O . ILE A 1 139 ? 28.040 -13.461 -11.482 1.00 89.88 139 ILE A O 1
ATOM 1027 N N . THR A 1 140 ? 26.482 -12.134 -10.573 1.00 92.06 140 THR A N 1
ATOM 1028 C CA . THR A 1 140 ? 27.429 -11.097 -10.144 1.00 92.06 140 THR A CA 1
ATOM 1029 C C . THR A 1 140 ? 28.388 -11.635 -9.083 1.00 92.06 140 THR A C 1
ATOM 1031 O O . THR A 1 140 ? 29.588 -11.374 -9.160 1.00 92.06 140 THR A O 1
ATOM 1034 N N . VAL A 1 141 ? 27.880 -12.422 -8.126 1.00 92.81 141 VAL A N 1
ATOM 1035 C CA . VAL A 1 141 ? 28.689 -13.014 -7.045 1.00 92.81 141 VAL A CA 1
ATOM 1036 C C . VAL A 1 141 ? 29.405 -14.305 -7.449 1.00 92.81 141 VAL A C 1
ATOM 1038 O O . VAL A 1 141 ? 30.343 -14.709 -6.767 1.00 92.81 141 VAL A O 1
ATOM 1041 N N . SER A 1 142 ? 29.020 -14.954 -8.554 1.00 90.88 142 SER A N 1
ATOM 1042 C CA . SER A 1 142 ? 29.683 -16.175 -9.037 1.00 90.88 142 SER A CA 1
ATOM 1043 C C . SER A 1 142 ? 31.005 -15.918 -9.770 1.00 90.88 142 SER A C 1
ATOM 1045 O O . SER A 1 142 ? 31.660 -16.871 -10.190 1.00 90.88 142 SER A O 1
ATOM 1047 N N . ARG A 1 143 ? 31.399 -14.654 -9.975 1.00 88.06 143 ARG A N 1
ATOM 1048 C CA . ARG A 1 143 ? 32.628 -14.278 -10.689 1.00 88.06 143 ARG A CA 1
ATOM 1049 C C . ARG A 1 143 ? 33.391 -13.166 -9.985 1.00 88.06 143 ARG A C 1
ATOM 1051 O O . ARG A 1 143 ? 32.824 -12.341 -9.275 1.00 88.06 143 ARG A O 1
ATOM 1058 N N . ALA A 1 144 ? 34.699 -13.127 -10.216 1.00 86.81 144 ALA A N 1
ATOM 1059 C CA . ALA A 1 144 ? 35.549 -12.070 -9.687 1.00 86.81 144 ALA A CA 1
ATOM 1060 C C . ALA A 1 144 ? 35.167 -10.697 -10.276 1.00 86.81 144 ALA A C 1
ATOM 1062 O O . ALA A 1 144 ? 34.835 -10.581 -11.458 1.00 86.81 144 ALA A O 1
ATOM 1063 N N . GLY A 1 145 ? 35.246 -9.655 -9.443 1.00 87.94 145 GLY A N 1
ATOM 1064 C CA . GLY A 1 145 ? 35.091 -8.259 -9.863 1.00 87.94 145 GLY A CA 1
ATOM 1065 C C . GLY A 1 145 ? 33.671 -7.687 -9.813 1.00 87.94 145 GLY A C 1
ATOM 1066 O O . GLY A 1 145 ? 33.489 -6.571 -10.279 1.00 87.94 145 GLY A O 1
ATOM 1067 N N . ALA A 1 146 ? 32.683 -8.409 -9.264 1.00 82.75 146 ALA A N 1
ATOM 1068 C CA . ALA A 1 146 ? 31.294 -7.936 -9.134 1.00 82.75 146 ALA A CA 1
ATOM 1069 C C . ALA A 1 146 ? 30.687 -7.415 -10.457 1.00 82.75 146 ALA A C 1
ATOM 1071 O O . ALA A 1 146 ? 29.894 -6.476 -10.475 1.00 82.75 146 ALA A O 1
ATOM 1072 N N . ASN A 1 147 ? 31.062 -8.034 -11.580 1.00 87.25 147 ASN A N 1
ATOM 1073 C CA . ASN A 1 147 ? 30.583 -7.634 -12.899 1.00 87.25 147 ASN A CA 1
ATOM 1074 C C . ASN A 1 147 ? 29.103 -8.033 -13.079 1.00 87.25 147 ASN A C 1
ATOM 1076 O O . ASN A 1 147 ? 28.807 -9.237 -13.049 1.00 87.25 147 ASN A O 1
ATOM 1080 N N . PRO A 1 148 ? 28.176 -7.083 -13.313 1.00 88.56 148 PRO A N 1
ATOM 1081 C CA . PRO A 1 148 ? 26.756 -7.383 -13.505 1.00 88.56 148 PRO A CA 1
ATOM 1082 C C . PRO A 1 148 ? 26.513 -8.191 -14.792 1.00 88.56 148 PRO A C 1
ATOM 1084 O O . PRO A 1 148 ? 27.329 -8.128 -15.715 1.00 88.56 148 PRO A O 1
ATOM 1087 N N . PRO A 1 149 ? 25.431 -8.990 -14.876 1.00 92.44 149 PRO A N 1
ATOM 1088 C CA . PRO A 1 149 ? 25.127 -9.784 -16.064 1.00 92.44 149 PRO A CA 1
ATOM 1089 C C . PRO A 1 149 ? 24.792 -8.907 -17.271 1.00 92.44 149 PRO A C 1
ATOM 1091 O O . PRO A 1 149 ? 24.162 -7.855 -17.160 1.00 92.44 149 PRO A O 1
ATOM 1094 N N . THR A 1 150 ? 25.131 -9.404 -18.452 1.00 93.69 150 THR A N 1
ATOM 1095 C CA . THR A 1 150 ? 24.530 -8.949 -19.704 1.00 93.69 150 THR A CA 1
ATOM 1096 C C . THR A 1 150 ? 23.059 -9.375 -19.773 1.00 93.69 150 THR A C 1
ATOM 1098 O O . THR A 1 150 ? 22.632 -10.340 -19.133 1.00 93.69 150 THR A O 1
ATOM 1101 N N . ALA A 1 151 ? 22.268 -8.702 -20.612 1.00 89.62 151 ALA A N 1
ATOM 1102 C CA . ALA A 1 151 ? 20.866 -9.069 -20.828 1.00 89.62 151 ALA A CA 1
ATOM 1103 C C . ALA A 1 151 ? 20.696 -10.522 -21.324 1.00 89.62 151 ALA A C 1
ATOM 1105 O O . ALA A 1 151 ? 19.726 -11.191 -20.960 1.00 89.62 151 ALA A O 1
ATOM 1106 N N . ALA A 1 152 ? 21.644 -11.027 -22.123 1.00 92.88 152 ALA A N 1
ATOM 1107 C CA . ALA A 1 152 ? 21.633 -12.400 -22.624 1.00 92.88 152 ALA A CA 1
ATOM 1108 C C . ALA A 1 152 ? 21.865 -13.425 -21.500 1.00 92.88 152 ALA A C 1
ATOM 1110 O O . ALA A 1 152 ? 21.107 -14.390 -21.396 1.00 92.88 152 ALA A O 1
ATOM 1111 N N . GLU A 1 153 ? 22.852 -13.187 -20.628 1.00 90.38 153 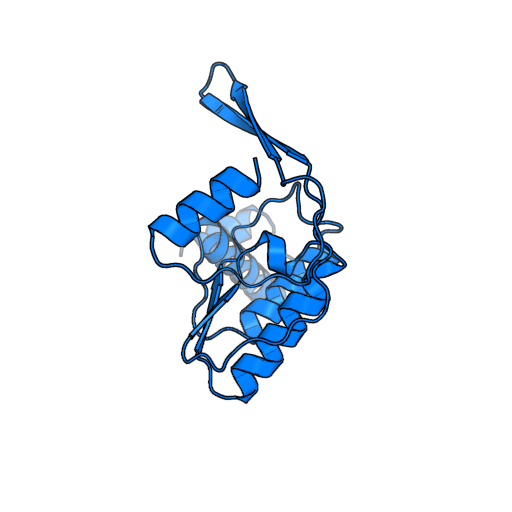GLU A N 1
ATOM 1112 C CA . GLU A 1 153 ? 23.121 -14.030 -19.451 1.00 90.38 153 GLU A CA 1
ATOM 1113 C C . GLU A 1 153 ? 21.912 -14.066 -18.506 1.00 90.38 153 GLU A C 1
ATOM 1115 O O . GLU A 1 153 ? 21.493 -15.141 -18.073 1.00 90.38 153 GLU A O 1
ATOM 1120 N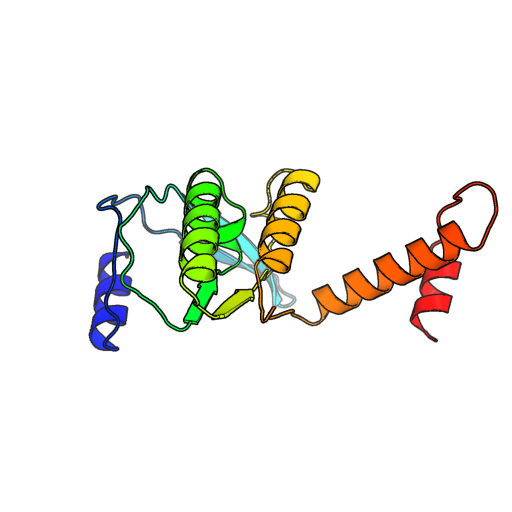 N . LEU A 1 154 ? 21.295 -12.908 -18.243 1.00 91.38 154 LEU A N 1
ATOM 1121 C CA . LEU A 1 154 ? 20.111 -12.825 -17.388 1.00 91.38 154 LEU A CA 1
ATOM 1122 C C . LEU A 1 154 ? 18.907 -13.561 -17.998 1.00 91.38 154 LEU A C 1
ATOM 1124 O O . LEU A 1 154 ? 18.198 -14.284 -17.300 1.00 91.38 154 LEU A O 1
ATOM 1128 N N . THR A 1 155 ? 18.695 -13.425 -19.308 1.00 91.62 155 THR A N 1
ATOM 1129 C CA . THR A 1 155 ? 17.614 -14.130 -20.015 1.00 91.62 155 THR A CA 1
ATOM 1130 C C . THR A 1 155 ? 17.808 -15.645 -19.969 1.00 91.62 155 THR A C 1
ATOM 1132 O O . THR A 1 155 ? 16.835 -16.373 -19.783 1.00 91.62 155 THR A O 1
ATOM 1135 N N . ALA A 1 156 ? 19.044 -16.130 -20.121 1.00 90.50 156 ALA A N 1
ATOM 1136 C CA . ALA A 1 156 ? 19.353 -17.554 -20.025 1.00 90.50 156 ALA A CA 1
ATOM 1137 C C . ALA A 1 156 ? 19.074 -18.100 -18.613 1.00 90.50 156 ALA A C 1
ATOM 1139 O O . ALA A 1 156 ? 18.394 -19.115 -18.483 1.00 90.50 156 ALA A O 1
ATOM 1140 N N . ALA A 1 157 ? 19.506 -17.386 -17.568 1.00 88.12 157 ALA A N 1
ATOM 1141 C CA . ALA A 1 157 ? 19.290 -17.779 -16.172 1.00 88.12 157 ALA A CA 1
ATOM 1142 C C . ALA A 1 157 ? 17.811 -17.755 -15.742 1.00 88.12 157 ALA A C 1
ATOM 1144 O O . ALA A 1 157 ? 17.401 -18.498 -14.855 1.00 88.12 157 ALA A O 1
ATOM 1145 N N . LEU A 1 158 ? 16.981 -16.917 -16.367 1.00 88.75 158 LEU A N 1
ATOM 1146 C CA . LEU A 1 158 ? 15.543 -16.870 -16.085 1.00 88.75 158 LEU A CA 1
ATOM 1147 C C . LEU A 1 158 ? 14.743 -17.999 -16.753 1.00 88.75 158 LEU A C 1
ATOM 1149 O O . LEU A 1 158 ? 13.589 -18.209 -16.378 1.00 88.75 158 LEU A O 1
ATOM 1153 N N . ARG A 1 159 ? 15.335 -18.715 -17.721 1.00 86.00 159 ARG A N 1
ATOM 1154 C CA . ARG A 1 159 ? 14.711 -19.847 -18.431 1.00 86.00 159 ARG A CA 1
ATOM 1155 C C . ARG A 1 159 ? 14.979 -21.213 -17.786 1.00 86.00 159 ARG A C 1
ATOM 1157 O O . ARG A 1 159 ? 14.286 -22.161 -18.143 1.00 86.00 159 ARG A O 1
ATOM 1164 N N . SER A 1 160 ? 15.968 -21.311 -16.893 1.00 64.75 160 SER A N 1
ATOM 1165 C CA . SER A 1 160 ? 16.261 -22.492 -16.061 1.00 64.75 160 SER A CA 1
ATOM 1166 C C . SER A 1 160 ? 15.428 -22.507 -14.787 1.00 64.75 160 SER A C 1
ATOM 1168 O O . SER A 1 160 ? 15.023 -23.607 -14.366 1.00 64.75 160 SER A O 1
#

Foldseek 3Di:
DVVVVVVVCVVVVHDDDAPPDDDPDKDKDWDADPVRDTDIDIDDDAAGDADDDPQDQEDEDEQLCQADPDNNVNVLVVLVVNVVVNHAYEYENVDDPVSHDPPVSSVVSVVSSVVSHPYYDDDPVVVLVVQLVVQQQVVLVVDPPSDTDDPVSSVVSSVD

Sequence (160 aa):
MGDLIRAHLRSAGVSVLTDDQAPPTPTAIVTLDERGSAAYEFAIEWSLRQAAVPPARYVHLGSLASVLEPGADTARRLLRELRRSGATVSYNPNIRPALFGEREDGIAAVEECVALSHVVKASDSVPAALRAAAAAAAITVSRAGANPPTAAELTAALRS

pLDDT: mean 89.39, std 5.93, range [64.75, 98.31]